Protein AF-A0A1H9CJG6-F1 (afdb_monomer)

Solvent-accessible surface area (backbone atoms only — not comparable to full-atom values): 6158 Å² total; per-residue (Å²): 138,86,76,95,73,55,72,67,57,37,61,74,69,64,73,54,91,75,83,89,87,74,87,60,87,89,68,74,77,81,76,53,69,67,59,49,44,52,54,49,52,64,48,29,73,75,46,69,35,24,70,54,55,47,35,41,73,76,72,48,76,82,69,64,50,71,71,55,51,54,40,52,54,50,35,39,76,66,67,48,31,47,70,42,76,92,34,69,88,45,95,71,36,29,36,37,55,109

Mean predicted aligned error: 9.74 Å

Radius 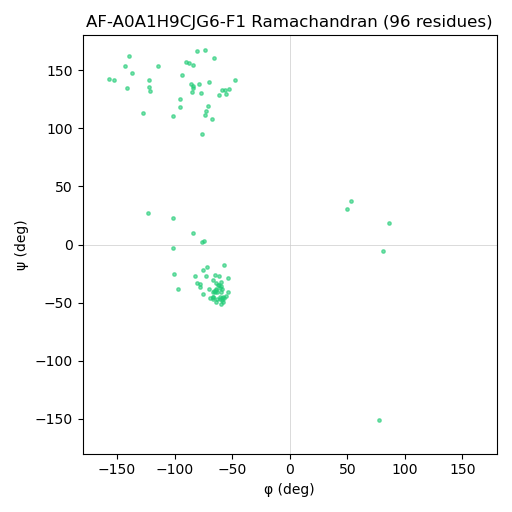of gyration: 19.96 Å; Cα contacts (8 Å, |Δi|>4): 82; chains: 1; bounding box: 47×28×51 Å

Secondary structure (DSSP, 8-state):
------HHHHHHTT--S-------TT--PPPPHHHHHHHHHHHHTT--EEHHHHHHHTT--SSPPHHHHHHHHHHHHTTSEEE-STTTTSTTPEEEE-

pLDDT: mean 85.64, std 11.61, range [48.72, 97.25]

Sequence (98 aa):
MAIPITIEKLLTENVVEWARIEFKEGWKKRRTKDQIKELILETLERESLSTNELYKRLGYSGNASKTFRNSIEELIVEEKIHYSLENAQDSNNVLIKD

Foldseek 3Di:
DDDDDDPVNCVVVVVDPDDDDDDDPPDDDDDDLVSLLVLLLVVLVVDWFALQRSCVVVPHDDGDDPSNVVSVVVCVVVVQKDWDPVQPPPPGTTIHGD

Structure (mmCIF, N/CA/C/O backbone):
data_AF-A0A1H9CJG6-F1
#
_entry.id   AF-A0A1H9CJG6-F1
#
loop_
_atom_site.group_PDB
_atom_site.id
_atom_site.type_symbol
_atom_site.label_atom_id
_atom_site.label_alt_id
_atom_site.label_comp_id
_atom_site.label_asym_id
_atom_site.label_entity_id
_atom_site.label_seq_id
_atom_site.pdbx_PDB_ins_code
_atom_site.Cartn_x
_atom_site.Cartn_y
_atom_site.Cartn_z
_atom_site.occupancy
_atom_site.B_iso_or_equiv
_atom_site.auth_seq_id
_atom_site.auth_comp_id
_atom_site.auth_asym_id
_atom_site.auth_atom_id
_atom_s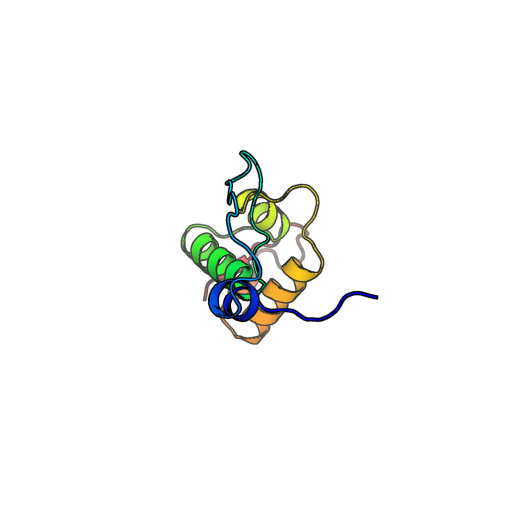ite.pdbx_PDB_model_num
ATOM 1 N N . MET A 1 1 ? -7.378 -8.512 33.250 1.00 48.72 1 MET A N 1
ATOM 2 C CA . MET A 1 1 ? -8.077 -9.282 32.197 1.00 48.72 1 MET A CA 1
ATOM 3 C C . MET A 1 1 ? -9.004 -8.330 31.466 1.00 48.72 1 MET A C 1
ATOM 5 O O . MET A 1 1 ? -9.736 -7.620 32.141 1.00 48.72 1 MET A O 1
ATOM 9 N N . ALA A 1 2 ? -8.928 -8.253 30.138 1.00 58.91 2 ALA A N 1
ATOM 10 C CA . ALA A 1 2 ? -9.837 -7.430 29.341 1.00 58.91 2 ALA A CA 1
ATOM 11 C C . ALA A 1 2 ? -10.987 -8.311 28.843 1.00 58.91 2 ALA A C 1
ATOM 13 O O . ALA A 1 2 ? -10.744 -9.357 28.246 1.00 58.91 2 ALA A O 1
ATOM 14 N N . ILE A 1 3 ? -12.222 -7.908 29.127 1.00 58.91 3 ILE A N 1
ATOM 15 C CA . ILE A 1 3 ? -13.422 -8.574 28.618 1.00 58.91 3 ILE A CA 1
ATOM 16 C C . ILE A 1 3 ? -13.697 -7.994 27.225 1.00 58.91 3 ILE A C 1
ATOM 18 O O . ILE A 1 3 ? -13.690 -6.768 27.088 1.00 58.91 3 ILE A O 1
ATOM 22 N N . PRO A 1 4 ? -13.936 -8.815 26.189 1.00 73.75 4 PRO A N 1
ATOM 23 C CA . PRO A 1 4 ? -14.391 -8.298 24.908 1.00 73.75 4 PRO A CA 1
ATOM 24 C C . PRO A 1 4 ? -15.814 -7.749 25.083 1.00 73.75 4 PRO A C 1
ATOM 26 O O . PRO A 1 4 ? -16.764 -8.504 25.280 1.00 73.75 4 PRO A O 1
ATOM 29 N N . ILE A 1 5 ? -15.953 -6.425 25.050 1.00 77.88 5 ILE A N 1
ATOM 30 C CA . ILE A 1 5 ? -17.235 -5.716 25.074 1.00 77.88 5 ILE A CA 1
ATOM 31 C C . ILE A 1 5 ? -17.331 -4.858 23.810 1.00 77.88 5 ILE A C 1
ATOM 33 O O . ILE A 1 5 ? -16.369 -4.185 23.436 1.00 77.88 5 ILE A O 1
ATOM 37 N N . THR A 1 6 ? -18.463 -4.922 23.112 1.00 83.81 6 THR A N 1
ATOM 38 C CA . THR A 1 6 ? -18.710 -4.105 21.918 1.00 83.81 6 THR A CA 1
ATOM 39 C C . THR A 1 6 ? -19.303 -2.753 22.309 1.00 83.81 6 THR A C 1
ATOM 41 O O . THR A 1 6 ? -19.925 -2.618 23.363 1.00 83.81 6 THR A O 1
ATOM 44 N N . ILE A 1 7 ? -19.135 -1.745 21.446 1.00 79.81 7 ILE A N 1
ATOM 45 C CA . ILE A 1 7 ? -19.751 -0.420 21.638 1.00 79.81 7 ILE A CA 1
ATOM 46 C C . ILE A 1 7 ? -21.279 -0.545 21.697 1.00 79.81 7 ILE A C 1
ATOM 48 O O . ILE A 1 7 ? -21.915 0.064 22.549 1.00 79.81 7 ILE A O 1
ATOM 52 N N . GLU A 1 8 ? -21.861 -1.385 20.841 1.00 80.44 8 GLU A N 1
ATOM 53 C CA . GLU A 1 8 ? -23.304 -1.650 20.806 1.00 80.44 8 GLU A CA 1
ATOM 54 C C . GLU A 1 8 ? -23.822 -2.147 22.155 1.00 80.44 8 GLU A C 1
ATOM 56 O O . GLU A 1 8 ? -24.817 -1.622 22.654 1.00 80.44 8 GLU A O 1
ATOM 61 N N . LYS A 1 9 ? -23.112 -3.098 22.777 1.00 82.31 9 LYS A N 1
ATOM 62 C CA . LYS A 1 9 ? -23.471 -3.654 24.085 1.00 82.31 9 LYS A CA 1
ATOM 63 C C . LYS A 1 9 ? -23.411 -2.600 25.195 1.00 82.31 9 LYS A C 1
ATOM 65 O O . LYS A 1 9 ? -24.295 -2.558 26.041 1.00 82.31 9 LYS A O 1
ATOM 70 N N . LEU A 1 10 ? -22.418 -1.707 25.160 1.00 80.62 10 LEU A N 1
ATOM 71 C CA . LEU A 1 10 ? -22.298 -0.605 26.126 1.00 80.62 10 LEU A CA 1
ATOM 72 C C . LEU A 1 10 ? -23.467 0.387 26.044 1.00 80.62 10 LEU A C 1
ATOM 74 O O . LEU A 1 10 ? -23.923 0.875 27.077 1.00 80.62 10 LEU A O 1
ATOM 78 N N . LEU A 1 11 ? -23.939 0.675 24.828 1.00 77.75 11 LEU A N 1
ATOM 79 C CA . LEU A 1 11 ? -25.030 1.621 24.582 1.00 77.75 11 LEU A CA 1
ATOM 80 C C . LEU A 1 11 ? -26.411 1.020 24.879 1.00 77.75 11 LEU A C 1
ATOM 82 O O . LEU A 1 11 ? -27.284 1.724 25.370 1.00 77.75 11 LEU A O 1
ATOM 86 N N . THR A 1 12 ? -26.620 -0.268 24.589 1.00 80.81 12 THR A N 1
ATOM 87 C CA . THR A 1 12 ? -27.925 -0.932 24.784 1.00 80.81 12 THR A CA 1
ATOM 88 C C . THR A 1 12 ? -28.182 -1.356 26.222 1.00 80.81 12 THR A C 1
ATOM 90 O O . THR A 1 12 ? -29.322 -1.303 26.673 1.00 80.81 12 THR A O 1
ATOM 93 N N . GLU A 1 13 ? -27.145 -1.742 26.964 1.00 85.69 13 GLU A N 1
ATOM 94 C CA . GLU A 1 13 ? -27.286 -2.132 28.371 1.00 85.69 13 GLU A CA 1
ATOM 95 C C . GLU A 1 13 ? -27.268 -0.918 29.328 1.00 85.69 13 GLU A C 1
ATOM 97 O O . GLU A 1 13 ? -27.189 -1.106 30.539 1.00 85.69 13 GLU A O 1
ATOM 102 N N . ASN A 1 14 ? -27.339 0.325 28.813 1.00 68.00 14 ASN A N 1
ATOM 103 C CA . ASN A 1 14 ? -27.217 1.574 29.590 1.00 68.00 14 ASN A CA 1
ATOM 104 C C . ASN A 1 14 ? -25.980 1.598 30.511 1.00 68.00 14 ASN A C 1
ATOM 106 O O . ASN A 1 14 ? -25.980 2.220 31.570 1.00 68.00 14 ASN A O 1
ATOM 110 N N . VAL A 1 15 ? -24.901 0.918 30.110 1.00 74.69 15 VAL A N 1
ATOM 111 C CA . VAL A 1 15 ? -23.663 0.820 30.903 1.00 74.69 15 VAL A CA 1
ATOM 112 C C . VAL A 1 15 ? -22.871 2.129 30.843 1.00 74.69 15 VAL A C 1
ATOM 114 O O . VAL A 1 15 ? -22.054 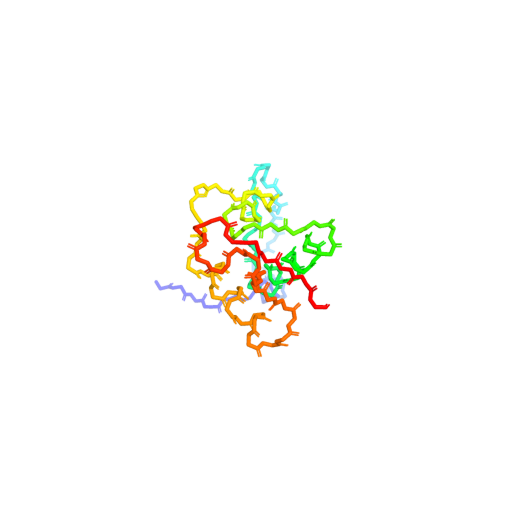2.409 31.719 1.00 74.69 15 VAL A O 1
ATOM 117 N N . VAL A 1 16 ? -23.107 2.947 29.815 1.00 72.00 16 VAL A N 1
ATOM 118 C CA . VAL A 1 16 ? -22.442 4.234 29.608 1.00 72.00 16 VAL A CA 1
ATOM 119 C C . VAL A 1 16 ? -23.491 5.322 29.402 1.00 72.00 16 VAL A C 1
ATOM 121 O O . VAL A 1 16 ? -24.180 5.337 28.388 1.00 72.00 16 VAL A O 1
ATOM 124 N N . GLU A 1 17 ? -23.578 6.256 30.350 1.00 70.69 17 GLU A N 1
ATOM 125 C CA . GLU A 1 17 ? -24.521 7.385 30.301 1.00 70.69 17 GLU A CA 1
ATOM 126 C C . GLU A 1 17 ? -2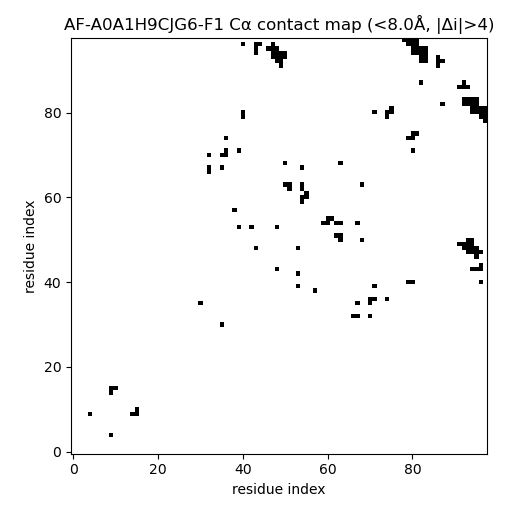4.012 8.552 29.436 1.00 70.69 17 GLU A C 1
ATOM 128 O O . GLU A 1 17 ? -24.801 9.310 28.876 1.00 70.69 17 GLU A O 1
ATOM 133 N N . TRP A 1 18 ? -22.689 8.702 29.297 1.00 72.38 18 TRP A N 1
ATOM 134 C CA . TRP A 1 18 ? -22.067 9.699 28.425 1.00 72.38 18 TRP A CA 1
ATOM 135 C C . TRP A 1 18 ? -20.679 9.241 27.956 1.00 72.38 18 TRP A C 1
ATOM 137 O O . TRP A 1 18 ? -19.904 8.659 28.713 1.00 72.38 18 TRP A O 1
ATOM 147 N N . ALA A 1 19 ? -20.343 9.528 26.697 1.00 74.38 19 ALA A N 1
ATOM 148 C CA . ALA A 1 19 ? -19.012 9.310 26.136 1.00 74.38 19 ALA A CA 1
ATOM 149 C C . ALA A 1 19 ? -18.646 10.461 25.192 1.00 74.38 19 ALA A C 1
ATOM 151 O O . ALA A 1 19 ? -19.453 10.863 24.353 1.00 74.38 19 ALA A O 1
ATOM 152 N N . ARG A 1 20 ? -17.420 10.987 25.309 1.00 71.94 20 ARG A N 1
ATOM 153 C CA . ARG A 1 20 ? -16.899 12.033 24.418 1.00 71.94 20 ARG A CA 1
ATOM 154 C C . ARG A 1 20 ? -15.961 11.406 23.392 1.00 71.94 20 ARG A C 1
ATOM 156 O O . ARG A 1 20 ? -14.877 10.945 23.742 1.00 71.94 20 ARG A O 1
ATOM 163 N N . ILE A 1 21 ? -16.390 11.376 22.133 1.00 75.94 21 ILE A N 1
ATOM 164 C CA . ILE A 1 21 ? -15.557 10.950 21.005 1.00 75.94 21 ILE A CA 1
ATOM 165 C C . ILE A 1 21 ? -14.953 12.206 20.388 1.00 75.94 21 ILE A C 1
ATOM 167 O O . ILE A 1 21 ? -15.679 13.070 19.906 1.00 75.94 21 ILE A O 1
ATOM 171 N N . GLU A 1 22 ? -13.627 12.303 20.401 1.00 75.38 22 GLU A N 1
ATOM 172 C CA . GLU A 1 22 ? -12.913 13.432 19.809 1.00 75.38 22 GLU A CA 1
ATOM 173 C C . GLU A 1 22 ? -11.936 12.959 18.749 1.00 75.38 22 GLU A C 1
ATOM 175 O O . GLU A 1 22 ? -11.164 12.017 18.956 1.00 75.38 22 GLU A O 1
ATOM 180 N N . PHE A 1 23 ? -11.924 13.665 17.624 1.00 69.00 23 PHE A N 1
ATOM 181 C CA . PHE A 1 23 ? -10.830 13.561 16.678 1.00 69.00 23 PHE A CA 1
ATOM 182 C C . PHE A 1 23 ? -9.626 14.293 17.266 1.00 69.00 23 PHE A C 1
ATOM 184 O O . PHE A 1 23 ? -9.631 15.514 17.402 1.00 69.00 23 PHE A O 1
ATOM 191 N N . LYS A 1 24 ? -8.583 13.545 17.635 1.00 75.38 24 LYS A N 1
ATOM 192 C CA . LYS A 1 24 ? -7.299 14.148 17.996 1.00 75.38 24 LYS A CA 1
ATOM 193 C C . LYS A 1 24 ? -6.651 14.703 16.733 1.00 75.38 24 LYS A C 1
ATOM 195 O O . LYS A 1 24 ? -6.346 13.937 15.815 1.00 75.38 24 LYS A O 1
ATOM 200 N N . GLU A 1 25 ? -6.419 16.012 16.700 1.00 73.88 25 GLU A N 1
ATOM 201 C CA . GLU A 1 25 ? -5.634 16.632 15.635 1.00 73.88 25 GLU A CA 1
ATOM 202 C C . GLU A 1 25 ? -4.277 15.928 15.490 1.00 73.88 25 GLU A C 1
ATOM 204 O O . GLU A 1 25 ? -3.612 15.592 16.471 1.00 73.88 25 GLU A O 1
ATOM 209 N N . GLY A 1 26 ? -3.895 15.629 14.247 1.00 70.06 26 GLY A N 1
ATOM 210 C CA . GLY A 1 26 ? -2.665 14.899 13.931 1.00 70.06 26 GLY A CA 1
ATOM 211 C C . GLY A 1 26 ? -2.741 13.372 14.078 1.00 70.06 26 GLY A C 1
ATOM 212 O O . GLY A 1 26 ? -1.799 12.683 13.675 1.00 70.06 26 GLY A O 1
ATOM 213 N N . TRP A 1 27 ? -3.846 12.799 14.572 1.00 72.62 27 TRP A N 1
ATOM 214 C CA . TRP A 1 27 ? -4.011 11.344 14.607 1.00 72.62 27 TRP A CA 1
ATOM 215 C C . TRP A 1 27 ? -4.340 10.802 13.212 1.00 72.62 27 TRP A C 1
ATOM 217 O O . TRP A 1 27 ? -5.496 1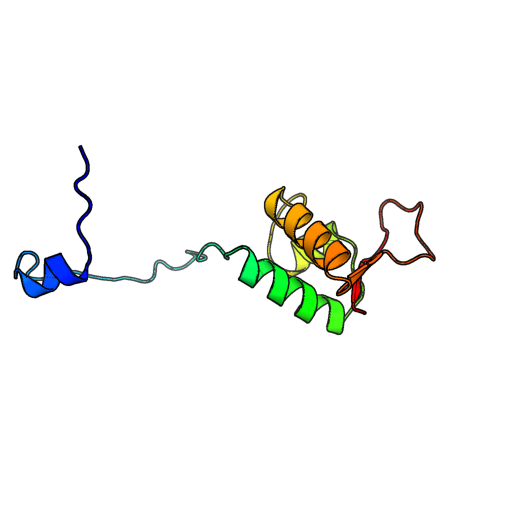0.724 12.794 1.00 72.62 27 TRP A O 1
ATOM 227 N N . LYS A 1 28 ? -3.314 10.359 12.480 1.00 72.50 28 LYS A N 1
ATOM 228 C CA . LYS A 1 28 ? -3.514 9.632 11.221 1.00 72.50 28 LYS A CA 1
ATOM 229 C C . LYS A 1 28 ? -4.025 8.221 11.519 1.00 72.50 28 LYS A C 1
ATOM 231 O O . LYS A 1 28 ? -3.310 7.405 12.105 1.00 72.50 28 LYS A O 1
ATOM 236 N N . LYS A 1 29 ? -5.259 7.913 11.101 1.00 80.81 29 LYS A N 1
ATOM 237 C CA . LYS A 1 29 ? -5.775 6.535 11.116 1.00 80.81 29 LYS A CA 1
ATOM 238 C C . LYS A 1 29 ? -4.805 5.649 10.329 1.00 80.81 29 LYS A C 1
ATOM 240 O O . LYS A 1 29 ? -4.419 5.990 9.211 1.00 80.81 29 LYS A O 1
ATOM 245 N N . ARG A 1 30 ? -4.387 4.525 10.919 1.00 86.12 30 ARG A N 1
ATOM 246 C CA . ARG A 1 30 ? -3.544 3.554 10.211 1.00 86.12 30 ARG A CA 1
ATOM 247 C C . ARG A 1 30 ? -4.320 3.026 9.009 1.00 86.12 30 ARG A C 1
ATOM 249 O O . ARG A 1 30 ? -5.462 2.597 9.164 1.00 86.12 30 ARG A O 1
ATOM 256 N N . ARG A 1 31 ? -3.692 3.075 7.837 1.00 91.31 31 ARG A N 1
ATOM 257 C CA . ARG A 1 31 ? -4.253 2.502 6.614 1.00 91.31 31 ARG A CA 1
ATOM 258 C C . ARG A 1 31 ? -4.233 0.979 6.701 1.00 91.31 31 ARG A C 1
ATOM 260 O O . ARG A 1 31 ? -3.267 0.404 7.210 1.00 91.31 31 ARG A O 1
ATOM 267 N N . THR A 1 32 ? -5.293 0.347 6.218 1.00 94.12 32 THR A N 1
ATOM 268 C CA . THR A 1 32 ? -5.319 -1.102 6.001 1.00 94.12 32 THR A CA 1
ATOM 269 C C . THR A 1 32 ? -4.467 -1.458 4.785 1.00 94.12 32 THR A C 1
ATOM 271 O O . THR A 1 32 ? -4.046 -0.590 4.020 1.00 94.12 32 THR A O 1
ATOM 274 N N . LYS A 1 33 ? -4.185 -2.748 4.607 1.00 93.62 33 LYS A N 1
ATOM 275 C CA . LYS A 1 33 ? -3.412 -3.226 3.459 1.00 93.62 33 LYS A CA 1
ATOM 276 C C . LYS A 1 33 ? -4.126 -2.948 2.131 1.00 93.62 33 LYS A C 1
ATOM 278 O O . LYS A 1 33 ? -3.488 -2.483 1.197 1.00 93.62 33 LYS A O 1
ATOM 283 N N . ASP A 1 34 ? -5.441 -3.142 2.084 1.00 93.94 34 ASP A N 1
ATOM 284 C CA . ASP A 1 34 ? -6.237 -2.886 0.877 1.00 93.94 34 ASP A CA 1
ATOM 285 C C . ASP A 1 34 ? -6.226 -1.401 0.504 1.00 93.94 34 ASP A C 1
ATOM 287 O O . ASP A 1 34 ? -5.992 -1.057 -0.648 1.00 93.94 34 ASP A O 1
ATOM 291 N N . GLN A 1 35 ? -6.326 -0.513 1.501 1.00 95.56 35 GLN A N 1
ATOM 292 C CA . GLN A 1 35 ? -6.165 0.931 1.294 1.00 95.56 35 GLN A CA 1
ATOM 293 C C . GLN A 1 35 ? -4.772 1.293 0.767 1.00 95.56 35 GLN A C 1
ATOM 295 O O . GLN A 1 35 ? -4.627 2.233 -0.004 1.00 95.56 35 GLN A O 1
ATOM 300 N N . ILE A 1 36 ? -3.724 0.580 1.196 1.00 96.25 36 ILE A N 1
ATOM 301 C CA . ILE A 1 36 ? -2.371 0.783 0.664 1.00 96.25 36 ILE A CA 1
ATOM 302 C C . ILE A 1 36 ? -2.316 0.370 -0.810 1.00 96.25 36 ILE A C 1
ATOM 304 O O . ILE A 1 36 ? -1.764 1.119 -1.608 1.00 96.25 36 ILE A O 1
ATOM 308 N N . LYS A 1 37 ? -2.892 -0.783 -1.171 1.00 97.06 37 LYS A N 1
ATOM 309 C CA . LYS A 1 37 ? -2.934 -1.265 -2.559 1.00 97.06 37 LYS A CA 1
ATOM 310 C C . LYS A 1 37 ? -3.678 -0.299 -3.482 1.00 97.06 37 LYS A C 1
ATOM 312 O O . LYS A 1 37 ? -3.161 0.034 -4.541 1.00 97.06 37 LYS A O 1
ATOM 317 N N . GLU A 1 38 ? -4.847 0.176 -3.064 1.00 97.00 38 GLU A N 1
ATOM 318 C CA . GLU A 1 38 ? -5.649 1.147 -3.819 1.00 97.00 38 GLU A CA 1
ATOM 319 C C . GLU A 1 38 ? -4.852 2.429 -4.096 1.00 97.00 38 GLU A C 1
ATOM 321 O O . GLU A 1 38 ? -4.678 2.821 -5.247 1.00 97.00 38 GLU A O 1
ATOM 326 N N . LEU A 1 39 ? -4.233 3.000 -3.059 1.00 96.25 39 LEU A N 1
ATOM 327 C CA . LEU A 1 39 ? -3.401 4.197 -3.191 1.00 96.25 39 LEU A CA 1
ATOM 328 C C . LEU A 1 39 ? -2.167 3.997 -4.081 1.00 96.25 39 LEU A C 1
ATOM 330 O O . LEU A 1 39 ? -1.742 4.933 -4.759 1.00 96.25 39 LEU A O 1
ATOM 334 N N . ILE A 1 40 ? -1.562 2.803 -4.062 1.00 96.56 40 ILE A N 1
ATOM 335 C CA . ILE A 1 40 ? -0.458 2.457 -4.967 1.00 96.56 40 ILE A CA 1
ATOM 336 C C . ILE A 1 40 ? -0.938 2.560 -6.415 1.00 96.56 40 ILE A C 1
ATOM 338 O O . ILE A 1 40 ? -0.310 3.259 -7.207 1.00 96.56 40 ILE A O 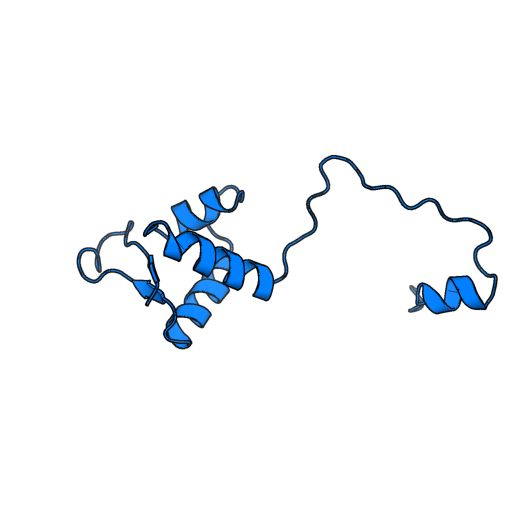1
ATOM 342 N N . LEU A 1 41 ? -2.064 1.922 -6.742 1.00 96.94 41 LEU A N 1
ATOM 343 C CA . LEU A 1 41 ? -2.611 1.915 -8.098 1.00 96.94 41 LEU A CA 1
ATOM 344 C C . LEU A 1 41 ? -3.003 3.322 -8.560 1.00 96.94 41 LEU A C 1
ATOM 346 O O . LEU A 1 41 ? -2.605 3.721 -9.648 1.00 96.94 41 LEU A O 1
ATOM 350 N N . GLU A 1 42 ? -3.708 4.093 -7.728 1.00 96.25 42 GLU A N 1
ATOM 351 C CA . GLU A 1 42 ? -4.091 5.481 -8.037 1.00 96.25 42 GLU A CA 1
ATOM 352 C C . GLU A 1 42 ? -2.882 6.392 -8.292 1.00 96.25 42 GLU A C 1
ATOM 354 O O . GLU A 1 42 ? -2.941 7.318 -9.102 1.00 96.25 42 GLU A O 1
ATOM 359 N N . THR A 1 43 ? -1.778 6.167 -7.575 1.00 96.06 43 THR A N 1
ATOM 360 C CA . THR A 1 43 ? -0.568 6.977 -7.751 1.00 96.06 43 THR A CA 1
ATOM 361 C C . THR A 1 43 ? 0.163 6.585 -9.032 1.00 96.06 43 THR A C 1
ATOM 363 O O . THR A 1 43 ? 0.573 7.465 -9.787 1.00 96.06 43 THR A O 1
ATOM 366 N N . LEU A 1 44 ? 0.274 5.281 -9.307 1.00 95.31 44 LEU A N 1
ATOM 367 C CA . LEU A 1 44 ? 0.950 4.763 -10.498 1.00 95.31 44 LEU A CA 1
ATOM 368 C C . LEU A 1 44 ? 0.172 5.003 -11.801 1.00 95.31 44 LEU A C 1
ATOM 370 O O . LEU A 1 44 ? 0.780 5.014 -12.864 1.00 95.31 44 LEU A O 1
ATOM 374 N N . GLU A 1 45 ? -1.138 5.274 -11.736 1.00 94.31 45 GLU A N 1
ATOM 375 C CA . GLU A 1 45 ? -1.909 5.797 -12.879 1.00 94.31 45 GLU A CA 1
ATOM 376 C C . GLU A 1 45 ? -1.407 7.161 -13.370 1.00 94.31 45 GLU A C 1
ATOM 378 O O . GLU A 1 45 ? -1.613 7.518 -14.528 1.00 94.31 45 GLU A O 1
ATOM 383 N N . ARG A 1 46 ? -0.798 7.956 -12.485 1.00 93.12 46 ARG A N 1
ATOM 384 C CA . ARG A 1 46 ? -0.400 9.339 -12.783 1.00 93.12 46 ARG A CA 1
ATOM 385 C C . ARG A 1 46 ? 1.062 9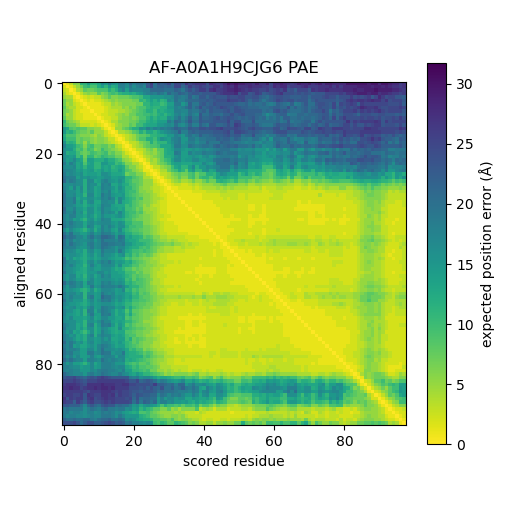.447 -13.186 1.00 93.12 46 ARG A C 1
ATOM 387 O O . ARG A 1 46 ? 1.404 10.276 -14.022 1.00 93.12 46 ARG A O 1
ATOM 394 N N . GLU A 1 47 ? 1.922 8.665 -12.548 1.00 92.25 47 GLU A N 1
ATOM 395 C CA . GLU A 1 47 ? 3.371 8.710 -12.738 1.00 92.25 47 GLU A CA 1
ATOM 396 C C . GLU A 1 47 ? 4.003 7.375 -12.335 1.00 92.25 47 GLU A C 1
ATOM 398 O O . GLU A 1 47 ? 3.627 6.758 -11.338 1.00 92.25 47 GLU A O 1
ATOM 403 N N . SER A 1 48 ? 5.016 6.947 -13.083 1.00 92.56 48 SER A N 1
ATOM 404 C CA . SER A 1 48 ? 5.845 5.802 -12.712 1.00 92.56 48 SER A CA 1
ATOM 405 C C . SER A 1 48 ? 6.838 6.215 -11.630 1.00 92.56 48 SER 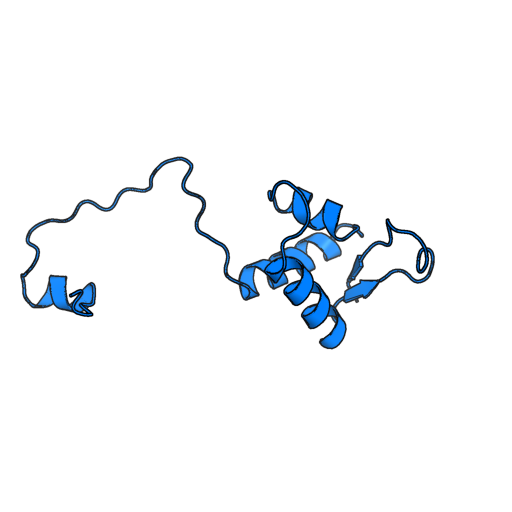A C 1
ATOM 407 O O . SER A 1 48 ? 7.532 7.221 -11.769 1.00 92.56 48 SER A O 1
ATOM 409 N N . LEU A 1 49 ? 6.918 5.441 -10.549 1.00 92.88 49 LEU A N 1
ATOM 410 C CA . LEU A 1 49 ? 7.748 5.761 -9.385 1.00 92.88 49 LEU A CA 1
ATOM 411 C C . LEU A 1 49 ? 8.485 4.529 -8.884 1.00 92.88 49 LEU A C 1
ATOM 413 O O . LEU A 1 49 ? 7.939 3.425 -8.879 1.00 92.88 49 LEU A O 1
ATOM 417 N N . SER A 1 50 ? 9.689 4.716 -8.348 1.00 92.38 50 SER A N 1
ATOM 418 C CA . SER A 1 50 ? 10.338 3.661 -7.572 1.00 92.38 50 SER A CA 1
ATOM 419 C C . SER A 1 50 ? 9.563 3.369 -6.282 1.00 92.38 50 SER A C 1
ATOM 421 O O . SER A 1 50 ? 8.808 4.195 -5.760 1.00 92.38 50 SER A O 1
ATOM 423 N N . THR A 1 51 ? 9.794 2.194 -5.693 1.00 92.56 51 THR A N 1
ATOM 424 C CA . THR A 1 51 ? 9.136 1.786 -4.437 1.00 92.56 51 THR A CA 1
ATOM 425 C C . THR A 1 51 ? 9.299 2.818 -3.311 1.00 92.56 51 THR A C 1
ATOM 427 O O . THR A 1 51 ? 8.355 3.079 -2.563 1.00 92.56 51 THR A O 1
ATOM 430 N N . ASN A 1 52 ? 10.485 3.418 -3.168 1.00 92.44 52 ASN A N 1
ATOM 431 C CA . ASN A 1 52 ? 10.746 4.386 -2.099 1.00 92.44 52 ASN A CA 1
ATOM 432 C C . ASN A 1 52 ? 10.153 5.769 -2.399 1.00 92.44 52 ASN A C 1
ATOM 434 O O . ASN A 1 52 ? 9.713 6.446 -1.468 1.00 92.44 52 ASN A O 1
ATOM 438 N N . GLU A 1 53 ? 10.120 6.195 -3.662 1.00 93.12 53 GLU A N 1
ATOM 439 C CA . GLU A 1 53 ? 9.451 7.440 -4.054 1.00 93.12 53 GLU A CA 1
ATOM 440 C C . GLU A 1 53 ? 7.946 7.336 -3.850 1.00 93.12 53 GLU A C 1
ATOM 442 O O . GLU A 1 53 ? 7.361 8.217 -3.225 1.00 93.12 53 GLU A O 1
ATOM 447 N N . LEU A 1 54 ? 7.344 6.223 -4.273 1.00 94.69 54 LEU A N 1
ATOM 448 C CA . LEU A 1 54 ? 5.933 5.928 -4.052 1.00 94.69 54 LEU A CA 1
ATOM 449 C C . LEU A 1 54 ? 5.594 5.926 -2.556 1.00 94.69 54 LEU A C 1
ATOM 451 O O . LEU A 1 54 ? 4.634 6.561 -2.121 1.00 94.69 54 LEU A O 1
ATOM 455 N N . TYR A 1 55 ? 6.430 5.288 -1.735 1.00 95.31 55 TYR A N 1
ATOM 456 C CA . TYR A 1 55 ? 6.258 5.284 -0.284 1.00 95.31 55 TYR A CA 1
ATOM 457 C C . TYR A 1 55 ? 6.275 6.703 0.310 1.00 95.31 55 TYR A C 1
ATOM 459 O O . TYR A 1 55 ? 5.393 7.070 1.091 1.00 95.31 55 TYR A O 1
ATOM 467 N N . LYS A 1 56 ? 7.233 7.543 -0.096 1.00 94.31 56 LYS A N 1
ATOM 468 C CA . LYS A 1 56 ? 7.307 8.942 0.353 1.00 94.31 56 LYS A CA 1
ATOM 469 C C . LYS A 1 56 ? 6.131 9.773 -0.164 1.00 94.31 56 LYS A C 1
ATOM 471 O O . LYS A 1 56 ? 5.562 10.554 0.598 1.00 94.31 56 LYS A O 1
ATOM 476 N N . ARG A 1 57 ? 5.723 9.574 -1.421 1.00 94.75 57 ARG A N 1
ATOM 477 C CA . ARG A 1 57 ? 4.599 10.278 -2.058 1.00 94.75 57 ARG A CA 1
ATOM 478 C C . ARG A 1 57 ? 3.285 10.033 -1.325 1.00 94.75 57 ARG A C 1
ATOM 480 O O . ARG A 1 57 ? 2.507 10.960 -1.132 1.00 94.75 57 ARG A O 1
ATOM 487 N N . LEU A 1 58 ? 3.083 8.816 -0.823 1.00 93.62 58 LEU A N 1
ATOM 488 C CA . LEU A 1 58 ? 1.913 8.446 -0.024 1.00 93.62 58 LEU A CA 1
ATOM 489 C C . LEU A 1 58 ? 1.934 8.998 1.414 1.00 93.62 58 LEU A C 1
ATOM 491 O O . LEU A 1 58 ? 1.013 8.723 2.195 1.00 93.62 58 LEU A O 1
ATOM 495 N N . GLY A 1 59 ? 2.948 9.794 1.765 1.00 92.62 59 GLY A N 1
ATOM 496 C CA . GLY A 1 59 ? 3.067 10.491 3.042 1.00 92.62 59 GLY A CA 1
ATOM 497 C C . GLY A 1 59 ? 3.707 9.660 4.152 1.00 92.62 59 GLY A C 1
ATOM 498 O O . GLY A 1 59 ? 3.530 9.992 5.330 1.00 92.62 59 GLY A O 1
ATOM 499 N N . TYR A 1 60 ? 4.412 8.583 3.798 1.00 93.38 60 TYR A N 1
ATOM 500 C CA . TYR A 1 60 ? 5.219 7.811 4.737 1.00 93.38 60 TYR A CA 1
ATOM 501 C C . TYR A 1 60 ? 6.655 8.346 4.808 1.00 93.38 60 TYR A C 1
ATOM 503 O O . TYR A 1 60 ? 7.149 8.988 3.884 1.00 93.38 60 TYR A O 1
ATOM 511 N N . SER A 1 61 ? 7.340 8.079 5.918 1.00 91.44 61 SER A N 1
ATOM 512 C CA . SER A 1 61 ? 8.724 8.502 6.148 1.00 91.44 61 SER A CA 1
ATOM 513 C C . SER A 1 61 ? 9.675 7.309 6.243 1.00 91.44 61 SER A C 1
ATOM 515 O O . SER A 1 61 ? 9.282 6.205 6.624 1.00 91.44 61 SER A O 1
ATOM 517 N N . GLY A 1 62 ? 10.946 7.544 5.909 1.00 91.81 62 GLY A N 1
ATOM 518 C CA . GLY A 1 62 ? 11.984 6.515 5.899 1.00 91.81 62 GLY A CA 1
ATOM 519 C C . GLY A 1 62 ? 11.917 5.607 4.669 1.00 91.81 62 GLY A C 1
ATOM 520 O O . GLY A 1 62 ? 11.493 6.025 3.591 1.00 91.81 62 GLY A O 1
ATOM 521 N N . ASN A 1 63 ? 12.367 4.366 4.844 1.00 91.62 63 ASN A N 1
ATOM 522 C CA . ASN A 1 63 ? 12.313 3.336 3.809 1.00 91.62 63 ASN A CA 1
ATOM 523 C C . ASN A 1 63 ? 10.947 2.652 3.814 1.00 91.62 63 ASN A C 1
ATOM 525 O O . ASN A 1 63 ? 10.307 2.568 4.866 1.00 91.62 63 ASN A O 1
ATOM 529 N N . ALA A 1 64 ? 10.543 2.102 2.664 1.00 92.62 64 ALA A N 1
ATOM 530 C CA . ALA A 1 64 ? 9.307 1.330 2.567 1.00 92.62 64 ALA A CA 1
ATOM 531 C C . ALA A 1 64 ? 9.203 0.298 3.704 1.00 92.62 64 ALA A C 1
ATOM 533 O O . ALA A 1 64 ? 10.202 -0.296 4.122 1.00 92.62 64 ALA A O 1
ATOM 534 N N . SER A 1 65 ? 8.003 0.092 4.240 1.00 94.19 65 SER A N 1
ATOM 535 C CA . SER A 1 65 ? 7.770 -0.905 5.290 1.00 94.19 65 SER A CA 1
ATOM 536 C C . SER A 1 65 ? 7.645 -2.314 4.698 1.00 94.19 65 SER A C 1
ATOM 538 O O . SER A 1 65 ? 7.472 -2.477 3.490 1.00 94.19 65 SER A O 1
ATOM 540 N N . LYS A 1 66 ? 7.708 -3.356 5.540 1.00 95.00 66 LYS A N 1
ATOM 541 C CA . LYS A 1 66 ? 7.459 -4.741 5.099 1.00 95.00 66 LYS A CA 1
ATOM 542 C C . LYS A 1 66 ? 6.057 -4.889 4.500 1.00 95.00 66 LYS A C 1
ATOM 544 O O . LYS A 1 66 ? 5.918 -5.382 3.394 1.00 95.00 66 LYS A O 1
ATOM 549 N N . THR A 1 67 ? 5.031 -4.379 5.183 1.00 95.19 67 THR A N 1
ATOM 550 C CA . THR A 1 67 ? 3.643 -4.415 4.692 1.00 95.19 67 THR A CA 1
ATOM 551 C C . THR A 1 67 ? 3.487 -3.717 3.344 1.00 95.19 67 THR A C 1
ATOM 553 O O . THR A 1 67 ? 2.741 -4.192 2.493 1.00 95.19 67 THR A O 1
ATOM 556 N N . PHE A 1 68 ? 4.197 -2.605 3.141 1.00 96.12 68 PHE A N 1
ATOM 557 C CA . PHE A 1 68 ? 4.170 -1.880 1.876 1.00 96.12 68 PHE A CA 1
ATOM 558 C C . PHE A 1 68 ? 4.798 -2.693 0.737 1.00 96.12 68 PHE A C 1
ATOM 560 O O . PHE A 1 68 ? 4.173 -2.844 -0.306 1.00 96.12 68 PHE A O 1
ATOM 567 N N . ARG A 1 69 ? 5.979 -3.290 0.962 1.00 95.50 69 ARG A N 1
ATOM 568 C CA . ARG A 1 69 ? 6.627 -4.171 -0.028 1.00 95.50 69 ARG A CA 1
ATOM 569 C C . ARG A 1 69 ? 5.773 -5.389 -0.363 1.00 95.50 69 ARG A C 1
ATOM 571 O O . ARG A 1 69 ? 5.533 -5.633 -1.533 1.00 95.50 69 ARG A O 1
ATOM 578 N N . ASN A 1 70 ? 5.207 -6.052 0.643 1.00 97.19 70 ASN A N 1
ATOM 579 C CA . ASN A 1 70 ? 4.288 -7.168 0.419 1.00 97.19 70 ASN A CA 1
ATOM 580 C C . ASN A 1 70 ? 3.048 -6.749 -0.393 1.00 97.19 70 ASN A C 1
ATOM 582 O O . ASN A 1 70 ? 2.489 -7.554 -1.125 1.00 97.19 70 ASN A O 1
ATOM 586 N N . SER A 1 71 ? 2.587 -5.501 -0.251 1.00 97.00 71 SER A N 1
ATOM 587 C CA . SER A 1 71 ? 1.459 -4.996 -1.046 1.00 97.00 71 SER A CA 1
ATOM 588 C C . SER A 1 71 ? 1.851 -4.807 -2.513 1.00 97.00 71 SER A C 1
ATOM 590 O O . SER A 1 71 ? 1.050 -5.126 -3.380 1.00 97.00 71 SER A O 1
ATOM 592 N N . ILE A 1 72 ? 3.076 -4.343 -2.786 1.00 95.81 72 ILE A N 1
ATOM 593 C CA . ILE A 1 72 ? 3.638 -4.270 -4.145 1.00 95.81 72 ILE A CA 1
ATOM 594 C C . ILE A 1 72 ? 3.798 -5.671 -4.736 1.00 95.81 72 ILE A C 1
ATOM 596 O O . ILE A 1 72 ? 3.322 -5.910 -5.836 1.00 95.81 72 ILE A O 1
ATOM 600 N N . GLU A 1 73 ? 4.415 -6.600 -4.002 1.00 95.62 73 GLU A N 1
ATOM 601 C CA . GLU A 1 73 ? 4.607 -7.988 -4.447 1.00 95.62 73 GLU A CA 1
ATOM 602 C C . GLU A 1 73 ? 3.277 -8.642 -4.833 1.00 95.62 73 GLU A C 1
ATOM 604 O O . GLU A 1 73 ? 3.176 -9.264 -5.884 1.00 95.62 73 GLU A O 1
ATOM 609 N N . GLU A 1 74 ? 2.233 -8.449 -4.026 1.00 97.25 74 GLU A N 1
ATOM 610 C CA . GLU A 1 74 ? 0.902 -8.960 -4.356 1.00 97.25 74 GLU A CA 1
ATOM 611 C C . GLU A 1 74 ? 0.302 -8.299 -5.591 1.00 97.25 74 GLU A C 1
ATOM 613 O O . GLU A 1 74 ? -0.285 -8.997 -6.403 1.00 97.25 74 GLU A O 1
ATOM 618 N N . LEU A 1 75 ? 0.466 -6.988 -5.772 1.00 96.81 75 LEU A N 1
ATOM 619 C CA . LEU A 1 75 ? -0.023 -6.307 -6.974 1.00 96.81 75 LEU A CA 1
ATOM 620 C C . LEU A 1 75 ? 0.715 -6.749 -8.246 1.00 96.81 75 LEU A C 1
ATOM 622 O O . LEU A 1 75 ? 0.103 -6.770 -9.309 1.00 96.81 75 LEU A O 1
ATOM 626 N N . ILE A 1 76 ? 1.991 -7.129 -8.133 1.00 95.25 76 ILE A N 1
ATOM 627 C CA . ILE A 1 76 ? 2.762 -7.724 -9.233 1.00 95.25 76 ILE A CA 1
ATOM 628 C C . ILE A 1 76 ? 2.238 -9.126 -9.552 1.00 95.25 76 ILE A C 1
ATOM 630 O O . ILE A 1 76 ? 2.018 -9.452 -10.712 1.00 95.25 76 ILE A O 1
ATOM 634 N N . VAL A 1 77 ? 2.003 -9.957 -8.530 1.00 96.25 77 VAL A N 1
ATOM 635 C CA . VAL A 1 77 ? 1.424 -11.302 -8.710 1.00 96.25 77 VAL A CA 1
ATOM 636 C C . VAL A 1 77 ? 0.001 -11.234 -9.276 1.00 96.25 77 VAL A C 1
ATOM 638 O O . VAL A 1 77 ? -0.400 -12.110 -10.032 1.00 96.25 77 VAL A O 1
ATOM 641 N N . GLU A 1 78 ? -0.756 -10.198 -8.918 1.00 96.19 78 GLU A N 1
ATOM 642 C CA . GLU A 1 78 ? -2.084 -9.900 -9.463 1.00 96.19 78 GLU A CA 1
ATOM 643 C C . GLU A 1 78 ? -2.038 -9.287 -10.881 1.00 96.19 78 GLU A C 1
ATOM 645 O O . GLU A 1 78 ? -3.102 -8.949 -11.396 1.00 96.19 78 GLU A O 1
ATOM 650 N N . GLU A 1 79 ? -0.855 -9.123 -11.493 1.00 93.75 79 GLU A N 1
ATOM 651 C CA . GLU A 1 79 ? -0.653 -8.532 -12.832 1.00 93.75 79 GLU A CA 1
ATOM 652 C C . GLU A 1 79 ? -1.298 -7.141 -12.989 1.00 93.75 79 GLU A C 1
ATOM 654 O O . GLU A 1 79 ? -1.887 -6.810 -14.015 1.00 93.75 79 GLU A O 1
ATOM 659 N N . LYS A 1 80 ? -1.246 -6.329 -11.923 1.00 95.81 80 LYS A N 1
ATOM 660 C CA . LYS A 1 80 ? -1.755 -4.945 -11.932 1.00 95.81 80 LYS A CA 1
ATOM 661 C C . LYS A 1 80 ? -0.655 -3.906 -12.101 1.00 95.81 80 LYS A C 1
ATOM 663 O O . LYS A 1 80 ? -0.948 -2.759 -12.443 1.00 95.81 80 LYS A O 1
ATOM 668 N N . ILE A 1 81 ? 0.565 -4.258 -11.709 1.00 95.38 81 ILE A N 1
ATOM 669 C CA . ILE A 1 81 ? 1.749 -3.411 -11.822 1.00 95.38 81 ILE A CA 1
ATOM 670 C C . ILE A 1 81 ? 2.954 -4.280 -12.180 1.00 95.38 81 ILE A C 1
ATOM 672 O O . ILE A 1 81 ? 3.048 -5.431 -11.753 1.00 95.38 81 ILE A O 1
ATOM 676 N N . HIS A 1 82 ? 3.947 -3.693 -12.836 1.00 92.56 82 HIS A N 1
ATOM 677 C CA . HIS A 1 82 ? 5.224 -4.339 -13.121 1.00 92.56 82 HIS A CA 1
ATOM 678 C C . HIS A 1 82 ? 6.399 -3.373 -12.943 1.00 92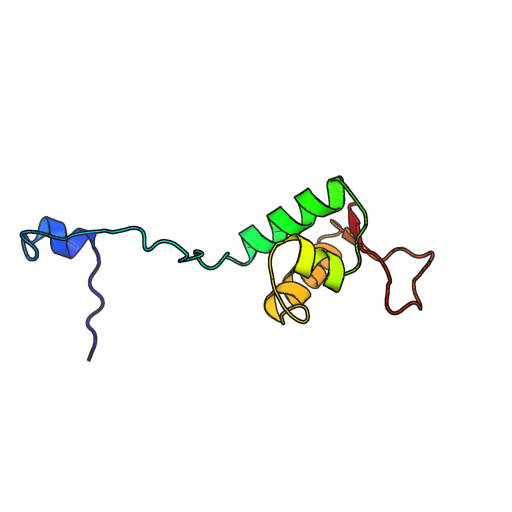.56 82 HIS A C 1
ATOM 680 O O . HIS A 1 82 ? 6.248 -2.152 -12.903 1.00 92.56 82 HIS A O 1
ATOM 686 N N . TYR A 1 83 ? 7.601 -3.932 -12.815 1.00 91.00 83 TYR A N 1
ATOM 687 C CA . TYR A 1 83 ? 8.835 -3.154 -12.858 1.00 91.00 83 TYR A CA 1
ATOM 688 C C . TYR A 1 83 ? 9.201 -2.818 -14.301 1.00 91.00 83 TYR A C 1
ATOM 690 O O . TYR A 1 83 ? 9.147 -3.694 -15.165 1.00 91.00 83 TYR A O 1
ATOM 698 N N . SER A 1 84 ? 9.644 -1.585 -14.551 1.00 87.62 84 SER A N 1
ATOM 699 C CA . SER A 1 84 ? 10.137 -1.202 -15.874 1.00 87.62 84 SER A CA 1
ATOM 700 C C . SER A 1 84 ? 11.317 -2.084 -16.299 1.00 87.62 84 SER A C 1
ATOM 702 O O . SER A 1 84 ? 12.265 -2.313 -15.540 1.00 87.62 84 SER A O 1
ATOM 704 N N . LEU A 1 85 ? 11.268 -2.575 -17.539 1.00 76.88 85 LEU A N 1
ATOM 705 C CA . LEU A 1 85 ? 12.340 -3.380 -18.129 1.00 76.88 85 LEU A CA 1
ATOM 706 C C . LEU A 1 85 ? 13.574 -2.536 -18.469 1.00 76.88 85 LEU A C 1
ATOM 708 O O . LEU A 1 85 ? 14.689 -3.051 -18.445 1.00 76.88 85 LEU A O 1
ATOM 712 N N . GLU A 1 86 ? 13.388 -1.240 -18.734 1.00 70.62 86 GLU A N 1
ATOM 713 C CA . GLU A 1 86 ? 14.470 -0.325 -19.123 1.00 70.62 86 GLU A CA 1
ATOM 714 C C . GLU A 1 86 ? 15.497 -0.132 -18.001 1.00 70.62 86 GLU A C 1
ATOM 716 O O . GLU A 1 86 ? 16.673 0.098 -18.267 1.00 70.62 86 GLU A O 1
ATOM 721 N N . ASN A 1 87 ? 15.066 -0.306 -16.748 1.00 64.06 87 ASN A N 1
ATOM 722 C CA . ASN A 1 87 ? 15.882 -0.100 -15.554 1.00 64.06 87 ASN A CA 1
ATOM 723 C C . ASN A 1 87 ? 15.957 -1.357 -14.674 1.00 64.06 87 ASN A C 1
ATOM 725 O O . ASN A 1 87 ? 16.153 -1.254 -13.466 1.00 64.06 87 ASN A O 1
ATOM 729 N N . ALA A 1 88 ? 15.816 -2.556 -15.254 1.00 61.28 88 ALA A N 1
ATOM 730 C CA . ALA A 1 88 ? 15.722 -3.823 -14.514 1.00 61.28 88 ALA A CA 1
ATOM 731 C C . ALA A 1 88 ? 16.873 -4.084 -13.516 1.00 61.28 88 ALA A C 1
ATOM 733 O O . ALA A 1 88 ? 16.667 -4.760 -12.510 1.00 61.28 88 ALA A O 1
ATOM 734 N N . GLN A 1 89 ? 18.071 -3.550 -13.779 1.00 63.97 89 GLN A N 1
ATOM 735 C CA . GLN A 1 89 ? 19.246 -3.675 -12.905 1.00 63.97 89 GLN A CA 1
ATOM 736 C C . GLN A 1 89 ? 19.526 -2.425 -12.056 1.00 63.97 89 GLN A C 1
ATOM 738 O O . GLN A 1 89 ? 20.451 -2.440 -11.243 1.00 63.97 89 GLN A O 1
ATOM 743 N N . ASP A 1 90 ? 18.749 -1.351 -12.221 1.00 67.19 90 ASP A N 1
ATOM 744 C CA . ASP A 1 90 ? 18.920 -0.134 -11.436 1.00 67.19 90 ASP A CA 1
ATOM 745 C C . ASP A 1 90 ? 18.197 -0.263 -10.092 1.00 67.19 90 ASP A C 1
ATOM 747 O O . ASP A 1 90 ? 17.032 -0.651 -9.994 1.00 67.19 90 ASP A O 1
ATOM 751 N N . SER A 1 91 ? 18.885 0.135 -9.029 1.00 63.38 91 SER A N 1
ATOM 752 C CA . SER A 1 91 ? 18.297 0.314 -7.702 1.00 63.38 91 SER A CA 1
ATOM 753 C C . SER A 1 91 ? 17.113 1.298 -7.663 1.00 63.38 91 SER A C 1
ATOM 755 O O . SER A 1 91 ? 16.327 1.262 -6.716 1.00 63.38 91 SER A O 1
ATOM 757 N N . ASN A 1 92 ? 16.966 2.146 -8.687 1.00 70.31 92 ASN A N 1
ATOM 758 C CA . ASN A 1 92 ? 15.874 3.098 -8.877 1.00 70.31 92 ASN A CA 1
ATOM 759 C C . ASN A 1 92 ? 14.832 2.615 -9.892 1.00 70.31 92 ASN A C 1
ATOM 761 O O . ASN A 1 92 ? 14.116 3.436 -10.464 1.00 70.31 92 ASN A O 1
ATOM 765 N N . ASN A 1 93 ? 14.731 1.302 -10.124 1.00 83.94 93 ASN A N 1
ATOM 766 C CA . ASN A 1 93 ? 13.711 0.785 -11.021 1.00 83.94 93 ASN A CA 1
ATOM 767 C C . ASN A 1 93 ? 12.307 1.230 -10.580 1.00 83.94 93 ASN A C 1
ATOM 769 O O . ASN A 1 93 ? 11.934 1.151 -9.401 1.00 83.94 93 ASN A O 1
ATOM 773 N N . VAL A 1 94 ? 11.542 1.717 -11.551 1.00 90.00 94 VAL A N 1
ATOM 774 C CA . VAL A 1 94 ? 10.216 2.287 -11.349 1.00 90.00 94 VAL A CA 1
ATOM 775 C C . VAL A 1 94 ? 9.146 1.223 -11.543 1.00 90.00 94 VAL A C 1
ATOM 777 O O . VAL A 1 94 ? 9.286 0.312 -12.359 1.00 90.00 94 VAL A O 1
ATOM 780 N N . LEU A 1 95 ? 8.075 1.345 -10.770 1.00 91.69 95 LEU A N 1
ATOM 781 C CA . LEU A 1 95 ? 6.848 0.587 -10.948 1.00 91.69 95 LEU A CA 1
ATOM 782 C C . LEU A 1 95 ? 5.968 1.311 -11.966 1.00 91.69 95 LEU A C 1
ATOM 784 O O . LEU A 1 95 ? 5.844 2.538 -11.933 1.00 91.69 95 LEU A O 1
ATOM 788 N N . ILE A 1 96 ? 5.357 0.536 -12.848 1.00 90.38 96 ILE A N 1
ATOM 789 C CA . ILE A 1 96 ? 4.409 0.974 -13.867 1.00 90.38 96 ILE A CA 1
ATOM 790 C C . ILE A 1 96 ? 3.113 0.205 -13.622 1.00 90.38 96 ILE A C 1
ATOM 792 O O . ILE A 1 96 ? 3.152 -0.956 -13.218 1.00 90.38 96 ILE A O 1
ATOM 796 N N . LYS A 1 97 ? 1.972 0.867 -13.805 1.00 90.88 97 LYS A N 1
ATOM 797 C CA . LYS A 1 97 ? 0.667 0.206 -13.785 1.00 90.88 97 LYS A CA 1
ATOM 798 C C . LYS A 1 97 ? 0.371 -0.382 -15.167 1.00 90.88 97 LYS A C 1
ATOM 800 O O . LYS A 1 97 ? 0.620 0.302 -16.159 1.00 90.88 97 LYS A O 1
ATOM 805 N N . ASP A 1 98 ? -0.133 -1.613 -15.196 1.00 85.69 98 ASP A N 1
ATOM 806 C CA . ASP A 1 98 ? -0.596 -2.289 -16.418 1.00 85.69 98 ASP A CA 1
ATOM 807 C C . ASP A 1 98 ? -1.869 -1.657 -17.009 1.00 85.69 98 ASP A C 1
ATOM 809 O O . ASP A 1 98 ? -2.715 -1.146 -16.227 1.00 85.69 98 ASP A O 1
#

Nearest PDB structures (foldseek):
  2dk8-assembly1_A  TM=7.031E-01  e=2.666E-02  Mus musculus
  3l7w-assembly1_A-2  TM=7.884E-01  e=1.122E-01  Streptococcus mutans UA159
  5nhk-assembly1_B  TM=6.026E-01  e=2.339E-02  Francisella tularensis
  8s0f-assembly1_E  TM=6.032E-01  e=1.531E+00  Homo sapiens
  9bha-assembly1_B  TM=5.531E-01  e=3.580E+00  Homo sapiens